Protein AF-E2PW34-F1 (afdb_monomer)

pLDDT: mean 70.64, std 14.77, range [35.38, 86.56]

Solvent-accessible surface area (backbone atoms only — not comparable to full-atom values): 4262 Å² total; per-residue (Å²): 134,81,83,81,79,71,79,73,91,62,78,72,76,78,70,68,62,42,63,60,53,38,8,60,77,64,75,47,51,45,66,57,44,49,24,40,73,67,66,60,58,98,57,53,70,68,58,38,53,54,45,50,51,48,19,54,76,62,64,39,67,75,79,72,82,80,124

Radius of gyration: 15.85 Å; Cα contacts (8 Å, |Δi|>4): 49; chains: 1; bounding box: 32×48×36 Å

Secondary structure (DSSP, 8-state):
-----PPP--S-------HHHHHHHHTS-HHHHHHHHTS-S---HHHHHHHHHHHHHTT--------

Nearest PDB structures (foldseek):
  2jcg-assembly1_A-2  TM=8.785E-01  e=2.112E-02  Priestia megaterium
  2hsg-assembly1_A  TM=8.767E-01  e=2.238E-02  Priestia megaterium
  3oqo-assembly1_C  TM=9.003E-01  e=4.235E-02  Bacillus subtilis
  1cjg-assembly1_B  TM=8.214E-01  e=2.513E-02  Escherichia coli
  5ysz-assembly1_A-2  TM=9.002E-01  e=5.998E-02  Thermobifida fusca YX

Foldseek 3Di:
DDDPPPPDPDPPPVPQCDLCNLCVVLVHDSVLSCCLVVVNDPDDPVSSVSSVVSCVVSVVDPPPPPD

Mean predicted aligned error: 10.94 Å

InterPro domains:
  IPR000843 LacI-type HTH domain [PF00356] (19-62)
  IPR000843 LacI-type HTH domain [PS50932] (17-67)
  IPR000843 LacI-type HTH domain [SM00354] (16-67)
  IPR000843 LacI-type HTH domain [cd01392] (20-62)
  IPR010982 Lambda repressor-like, DNA-binding domain superfamily [G3DSA:1.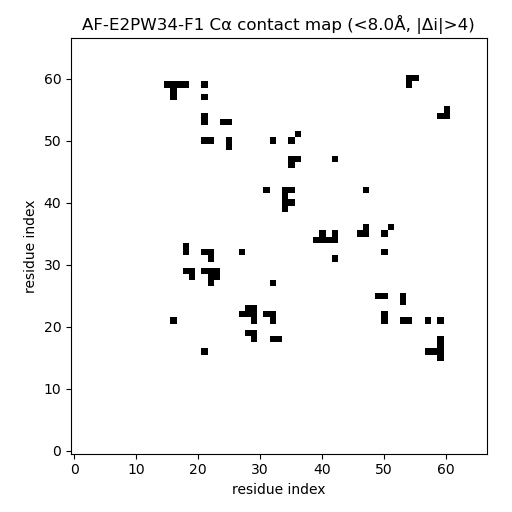10.260.40] (12-67)
  IPR010982 Lambda repressor-like, DNA-binding domain superfamily [SSF47413] (16-63)

Organism: Streptomyces clavuligerus (NCBI:txid1901)

Sequence (67 aa):
MTGTSAPPPYPEAVRPVGIKDVARAAGLSATTVSHALSGKGKVSADTRARVRGIADALGYRPAEPSR

Structure (mmCIF, N/CA/C/O backbone):
data_AF-E2PW34-F1
#
_entry.id   AF-E2PW34-F1
#
loop_
_atom_site.group_PDB
_atom_site.id
_atom_site.type_symbol
_atom_site.label_atom_id
_atom_site.label_alt_id
_atom_site.label_comp_id
_atom_site.label_asym_id
_atom_site.label_entity_id
_atom_site.label_seq_id
_atom_site.pdbx_PDB_ins_code
_atom_site.Cartn_x
_atom_site.Cartn_y
_atom_site.Cartn_z
_atom_site.occupancy
_atom_site.B_iso_or_equiv
_atom_site.auth_seq_id
_atom_site.auth_comp_id
_atom_site.auth_asym_id
_atom_site.auth_atom_id
_atom_site.pdbx_PDB_model_num
ATOM 1 N N . MET A 1 1 ? 24.918 29.571 -13.224 1.00 43.03 1 MET A N 1
ATOM 2 C CA . MET A 1 1 ? 23.458 29.523 -13.000 1.00 43.03 1 MET A CA 1
ATOM 3 C C . MET A 1 1 ? 22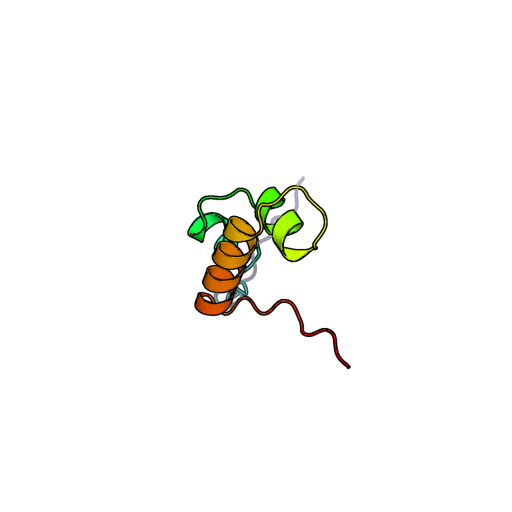.932 28.245 -13.639 1.00 43.03 1 MET A C 1
ATOM 5 O O . MET A 1 1 ? 23.127 28.068 -14.828 1.00 43.03 1 MET A O 1
ATOM 9 N N . THR A 1 2 ? 22.447 27.331 -12.789 1.00 54.69 2 THR A N 1
ATOM 10 C CA . THR A 1 2 ? 21.722 26.059 -13.030 1.00 54.69 2 THR A CA 1
ATOM 11 C C . THR A 1 2 ? 21.986 25.280 -14.323 1.00 54.69 2 THR A C 1
ATOM 13 O O . THR A 1 2 ? 21.527 25.646 -15.402 1.00 54.69 2 THR A O 1
ATOM 16 N N . GLY A 1 3 ? 22.650 24.130 -14.161 1.00 45.44 3 GLY A N 1
ATOM 17 C CA . GLY A 1 3 ? 22.795 23.104 -15.185 1.00 45.44 3 GLY A CA 1
ATOM 18 C C . GLY A 1 3 ? 21.443 22.669 -15.743 1.00 45.44 3 GLY A C 1
ATOM 19 O O . GLY A 1 3 ? 20.539 22.272 -15.010 1.00 45.44 3 GLY A O 1
ATOM 20 N N . THR A 1 4 ? 21.326 22.744 -17.063 1.00 52.97 4 THR A N 1
ATOM 21 C CA . THR A 1 4 ? 20.273 22.068 -17.810 1.00 52.97 4 THR A CA 1
ATOM 22 C C . THR A 1 4 ? 20.537 20.571 -17.697 1.00 52.97 4 THR A C 1
ATOM 24 O O . THR A 1 4 ? 21.381 20.024 -18.401 1.00 52.97 4 THR A O 1
ATOM 27 N N . SER A 1 5 ? 19.845 19.897 -16.777 1.00 42.72 5 SER A N 1
ATOM 28 C CA . SER A 1 5 ? 19.639 18.458 -16.898 1.00 42.72 5 SER A CA 1
ATOM 29 C C . SER A 1 5 ? 18.644 18.276 -18.037 1.00 42.72 5 SER A C 1
ATOM 31 O O . SER A 1 5 ? 17.433 18.318 -17.840 1.00 42.72 5 SER A O 1
ATOM 33 N N . ALA A 1 6 ? 19.168 18.168 -19.256 1.00 52.41 6 ALA A N 1
ATOM 34 C CA . ALA A 1 6 ? 18.426 17.536 -20.328 1.00 52.41 6 ALA A CA 1
ATOM 35 C C . ALA A 1 6 ? 18.082 16.124 -19.825 1.00 52.41 6 ALA A C 1
ATOM 37 O O . ALA A 1 6 ? 19.009 15.381 -19.478 1.00 52.41 6 A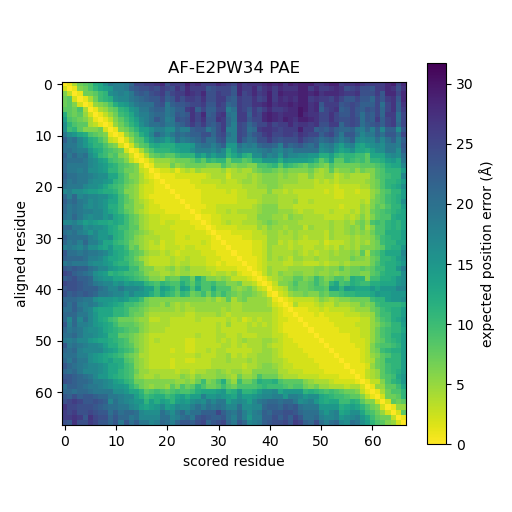LA A O 1
ATOM 38 N N . PRO A 1 7 ? 16.795 15.752 -19.698 1.00 57.25 7 PRO A N 1
ATOM 39 C CA . PRO A 1 7 ? 16.466 14.382 -19.366 1.00 57.25 7 PRO A CA 1
ATOM 40 C C . PRO A 1 7 ? 16.954 13.517 -20.540 1.00 57.25 7 PRO A C 1
ATOM 42 O O . PRO A 1 7 ? 16.606 13.800 -21.688 1.00 57.25 7 PRO A O 1
ATOM 45 N N . PRO A 1 8 ? 17.811 12.516 -20.300 1.00 56.41 8 PRO A N 1
ATOM 46 C CA . PRO A 1 8 ? 18.284 11.639 -21.363 1.00 56.41 8 PRO A CA 1
ATOM 47 C C . PRO A 1 8 ? 17.093 10.939 -22.040 1.00 56.41 8 PRO A C 1
ATOM 49 O O . PRO A 1 8 ? 16.138 10.578 -21.342 1.00 56.41 8 PRO A O 1
ATOM 52 N N . PRO A 1 9 ? 17.131 10.706 -23.368 1.00 61.97 9 PRO A N 1
ATOM 53 C CA . PRO A 1 9 ? 16.155 9.868 -24.047 1.00 61.97 9 PRO A CA 1
ATOM 54 C C . PRO A 1 9 ? 16.464 8.407 -23.706 1.00 61.97 9 PRO A C 1
ATOM 56 O O . PRO A 1 9 ? 17.001 7.658 -24.517 1.00 61.97 9 PRO A O 1
ATOM 59 N N . TYR A 1 10 ? 16.179 8.002 -22.470 1.00 48.09 10 TYR A N 1
ATOM 60 C CA . TYR A 1 10 ? 16.034 6.586 -22.180 1.00 48.09 10 TYR A CA 1
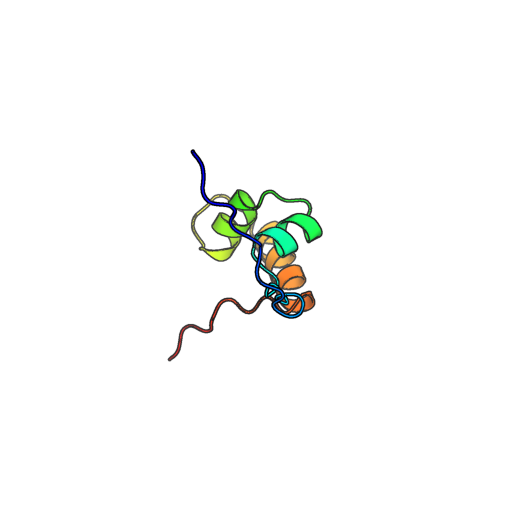ATOM 61 C C . TYR A 1 10 ? 14.652 6.173 -22.666 1.00 48.09 10 TYR A C 1
ATOM 63 O O . TYR A 1 10 ? 13.697 6.915 -22.406 1.00 48.09 10 TYR A O 1
ATOM 71 N N . PRO A 1 11 ? 14.531 5.034 -23.368 1.00 56.09 11 PRO A N 1
ATOM 72 C CA . PRO A 1 11 ? 13.227 4.481 -23.683 1.00 56.09 11 PRO A CA 1
ATOM 73 C C . PRO A 1 11 ? 12.486 4.378 -22.358 1.00 56.09 11 PRO A C 1
ATOM 75 O O . PRO A 1 11 ? 12.953 3.677 -21.464 1.00 56.09 11 PRO A O 1
ATOM 78 N N . GLU A 1 12 ? 11.441 5.202 -22.209 1.00 54.34 12 GLU A N 1
ATOM 79 C CA . GLU A 1 12 ? 10.302 4.976 -21.329 1.00 54.34 12 GLU A CA 1
ATOM 80 C C . GLU A 1 12 ? 10.648 4.055 -20.167 1.00 54.34 12 GLU A C 1
ATOM 82 O O . GLU A 1 12 ? 10.304 2.883 -20.209 1.00 54.34 12 GLU A O 1
ATOM 87 N N . ALA A 1 13 ? 11.425 4.544 -19.187 1.00 56.44 13 ALA A N 1
ATOM 88 C CA . ALA A 1 13 ? 11.834 3.727 -18.053 1.00 56.44 13 ALA A CA 1
ATOM 89 C C . ALA A 1 13 ? 10.563 3.105 -17.483 1.00 56.44 13 ALA A C 1
ATOM 91 O O . ALA A 1 13 ? 9.769 3.812 -16.852 1.00 56.44 13 ALA A O 1
ATOM 92 N N . VAL A 1 14 ? 10.339 1.827 -17.807 1.00 55.91 14 VAL A N 1
ATOM 93 C CA . VAL A 1 14 ? 9.156 1.073 -17.429 1.00 55.91 14 VAL A CA 1
ATOM 94 C C . VAL A 1 14 ? 9.308 0.980 -15.936 1.00 55.91 14 VAL A C 1
ATOM 96 O O . VAL A 1 14 ? 10.071 0.158 -15.432 1.00 55.91 14 VAL A O 1
ATOM 99 N N . ARG A 1 15 ? 8.733 1.959 -15.230 1.00 63.72 15 ARG A N 1
ATOM 100 C CA . ARG A 1 15 ? 8.893 2.040 -13.791 1.00 63.72 15 ARG A CA 1
ATOM 101 C C . ARG A 1 15 ? 8.289 0.740 -13.303 1.00 63.72 15 ARG A C 1
ATOM 103 O O . ARG A 1 15 ? 7.107 0.518 -13.577 1.00 63.72 15 ARG A O 1
ATOM 110 N N . PRO A 1 16 ? 9.083 -0.133 -12.661 1.00 64.44 16 PRO A N 1
ATOM 111 C CA . PRO A 1 16 ? 8.516 -1.334 -12.097 1.00 64.44 16 PRO A CA 1
ATOM 112 C C . PRO A 1 16 ? 7.383 -0.873 -11.193 1.00 64.44 16 PRO A C 1
ATOM 114 O O . PRO A 1 16 ? 7.546 0.117 -10.466 1.00 64.44 16 PRO A O 1
ATOM 117 N N . VAL A 1 17 ? 6.228 -1.532 -11.317 1.00 70.81 17 VAL A N 1
ATOM 118 C CA . VAL A 1 17 ? 5.057 -1.246 -10.491 1.00 70.81 17 VAL A CA 1
ATOM 119 C C . VAL A 1 17 ? 5.555 -1.106 -9.064 1.00 70.81 17 VAL A C 1
ATOM 121 O O . VAL A 1 17 ? 6.195 -2.009 -8.527 1.00 70.81 17 VAL A O 1
ATOM 124 N N . GLY A 1 18 ? 5.358 0.080 -8.496 1.00 77.75 18 GLY A N 1
ATOM 125 C CA . GLY A 1 18 ? 5.891 0.427 -7.189 1.00 77.75 18 GLY A CA 1
ATOM 126 C C . GLY A 1 18 ? 4.805 0.421 -6.125 1.00 77.75 18 GLY A C 1
ATOM 127 O O . GLY A 1 18 ? 3.612 0.345 -6.409 1.00 77.75 18 GLY A O 1
ATOM 128 N N . ILE A 1 19 ? 5.210 0.638 -4.872 1.00 78.62 19 ILE A N 1
ATOM 129 C CA . ILE A 1 19 ? 4.280 0.847 -3.747 1.00 78.62 19 ILE A CA 1
ATOM 130 C C . ILE A 1 19 ? 3.254 1.950 -4.049 1.00 78.62 19 ILE A C 1
ATOM 132 O O . ILE A 1 19 ? 2.119 1.876 -3.591 1.00 78.62 19 ILE A O 1
ATOM 136 N N . LYS A 1 20 ? 3.638 2.968 -4.831 1.00 81.75 20 LYS A N 1
ATOM 137 C CA . LYS A 1 20 ? 2.752 4.069 -5.234 1.00 81.75 20 LYS A CA 1
ATOM 138 C C . LYS A 1 20 ? 1.637 3.608 -6.176 1.00 81.75 20 LYS A C 1
ATOM 140 O O . LYS A 1 20 ? 0.508 4.060 -6.012 1.00 81.75 20 LYS A O 1
ATOM 145 N N . ASP A 1 21 ? 1.933 2.708 -7.109 1.00 84.19 21 ASP A N 1
ATOM 146 C CA . ASP A 1 21 ? 0.941 2.150 -8.034 1.00 84.19 21 ASP A CA 1
ATOM 147 C C . ASP A 1 21 ? -0.032 1.230 -7.301 1.00 84.19 21 ASP A C 1
ATOM 149 O O . ASP A 1 21 ? -1.246 1.387 -7.428 1.00 84.19 21 ASP A O 1
ATOM 153 N N . VAL A 1 22 ? 0.490 0.362 -6.428 1.00 84.75 22 VAL A N 1
ATOM 154 C CA . VAL A 1 22 ? -0.332 -0.487 -5.551 1.00 84.75 22 VAL A CA 1
ATOM 155 C C . VAL A 1 22 ? -1.232 0.365 -4.649 1.00 84.75 22 VAL A C 1
ATOM 157 O O . VAL A 1 22 ? -2.412 0.066 -4.486 1.00 84.75 22 VAL A O 1
ATOM 160 N N . ALA A 1 23 ? -0.709 1.459 -4.091 1.00 86.56 23 ALA A N 1
ATOM 161 C CA . ALA A 1 23 ? -1.476 2.392 -3.270 1.00 86.56 23 ALA A CA 1
ATOM 162 C C . ALA A 1 23 ? -2.595 3.078 -4.057 1.00 86.56 23 ALA A C 1
ATOM 164 O O . ALA A 1 23 ? -3.732 3.126 -3.588 1.00 86.56 23 ALA A O 1
ATOM 165 N N . ARG A 1 24 ? -2.305 3.524 -5.282 1.00 84.00 24 ARG A N 1
ATOM 166 C CA . ARG A 1 24 ? -3.298 4.141 -6.164 1.00 84.00 24 ARG A CA 1
ATOM 167 C C . ARG A 1 24 ? -4.419 3.169 -6.528 1.00 84.00 24 ARG A C 1
ATOM 169 O O . ARG A 1 24 ? -5.583 3.544 -6.448 1.00 84.00 24 ARG A O 1
ATOM 176 N N . ALA A 1 25 ? -4.077 1.927 -6.861 1.00 84.12 25 ALA A N 1
ATOM 177 C CA . ALA A 1 25 ? -5.046 0.880 -7.177 1.00 84.12 25 ALA A CA 1
ATOM 178 C C . ALA A 1 25 ? -5.868 0.438 -5.951 1.00 84.12 25 ALA A C 1
ATOM 180 O O . ALA A 1 25 ? -7.050 0.124 -6.074 1.00 84.12 25 ALA A O 1
ATOM 181 N N . ALA A 1 26 ? -5.272 0.459 -4.756 1.00 82.81 26 ALA A N 1
ATOM 182 C CA . ALA A 1 26 ? -5.964 0.167 -3.503 1.00 82.81 26 ALA A CA 1
ATOM 183 C C . ALA A 1 26 ? -6.796 1.346 -2.960 1.00 82.81 26 ALA A C 1
ATOM 185 O O . ALA A 1 26 ? -7.558 1.153 -2.013 1.00 82.81 26 ALA A O 1
ATOM 186 N N . GLY A 1 27 ? -6.647 2.555 -3.515 1.00 85.81 27 GLY A N 1
ATOM 187 C CA . GLY A 1 27 ? -7.249 3.775 -2.965 1.00 85.81 27 GLY A CA 1
ATOM 188 C C . GLY A 1 27 ? -6.653 4.189 -1.614 1.00 85.81 27 GLY A C 1
ATOM 189 O O . GLY A 1 27 ? -7.313 4.849 -0.815 1.00 85.81 27 GLY A O 1
ATOM 190 N N . LEU A 1 28 ? -5.419 3.770 -1.330 1.00 85.69 28 LEU A N 1
ATOM 191 C CA . LEU A 1 28 ? -4.719 4.022 -0.074 1.00 85.69 28 LEU A CA 1
ATOM 192 C C . LEU A 1 28 ? -3.526 4.951 -0.288 1.00 85.69 28 LEU A C 1
ATOM 194 O O . LEU A 1 28 ? -3.055 5.168 -1.401 1.00 85.69 28 LEU A O 1
ATOM 198 N N . SER A 1 29 ? -2.996 5.479 0.812 1.00 84.62 29 SER A N 1
ATOM 199 C CA . SER A 1 29 ? -1.750 6.239 0.780 1.00 84.62 29 SER A CA 1
ATOM 200 C C . SER A 1 29 ? -0.543 5.305 0.669 1.00 84.62 29 SER A C 1
ATOM 202 O O . SER A 1 29 ? -0.534 4.220 1.259 1.00 84.62 29 SER A O 1
ATOM 204 N N . ALA A 1 30 ? 0.511 5.740 -0.029 1.00 82.12 30 ALA A N 1
ATOM 205 C CA . ALA A 1 30 ? 1.758 4.975 -0.161 1.00 82.12 30 ALA A CA 1
ATOM 206 C C . ALA A 1 30 ? 2.343 4.589 1.209 1.00 82.12 30 ALA A C 1
ATOM 208 O O . ALA A 1 30 ? 2.860 3.489 1.379 1.00 82.12 30 ALA A O 1
ATOM 209 N N . THR A 1 31 ? 2.183 5.461 2.207 1.00 82.56 31 THR A N 1
ATOM 210 C CA . THR A 1 31 ? 2.545 5.208 3.605 1.00 82.56 31 THR A CA 1
ATOM 211 C C . THR A 1 31 ? 1.776 4.008 4.168 1.00 82.56 31 THR A C 1
ATOM 213 O O . THR A 1 31 ? 2.392 3.083 4.687 1.00 82.56 31 THR A O 1
ATOM 216 N N . THR A 1 32 ? 0.451 3.945 3.986 1.00 84.88 32 THR A N 1
ATOM 217 C CA . THR A 1 32 ? -0.396 2.821 4.430 1.00 84.88 32 THR A CA 1
ATOM 218 C C . THR A 1 32 ? 0.011 1.503 3.782 1.00 84.88 32 THR A C 1
ATOM 220 O O . THR A 1 32 ? 0.131 0.496 4.476 1.00 84.88 32 THR A O 1
ATOM 223 N N . VAL A 1 33 ? 0.269 1.501 2.472 1.00 83.00 33 VAL A 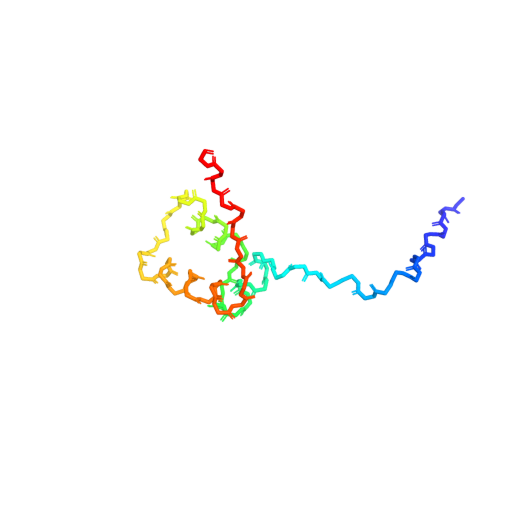N 1
ATOM 224 C CA . VAL A 1 33 ? 0.736 0.306 1.750 1.00 83.00 33 VAL A CA 1
ATOM 225 C C . VAL A 1 33 ? 2.133 -0.107 2.207 1.00 83.00 33 VAL A C 1
ATOM 227 O O . VAL A 1 33 ? 2.383 -1.293 2.401 1.00 83.00 33 VAL A O 1
ATOM 230 N N . SER A 1 34 ? 3.018 0.852 2.479 1.00 79.50 34 SER A N 1
ATOM 231 C CA . SER A 1 34 ? 4.349 0.583 3.029 1.00 79.50 34 SER A CA 1
ATOM 232 C C . SER A 1 34 ? 4.275 -0.068 4.418 1.00 79.50 34 SER A C 1
ATOM 234 O O . SER A 1 34 ? 4.948 -1.068 4.666 1.00 79.50 34 SER A O 1
ATOM 236 N N . HIS A 1 35 ? 3.385 0.410 5.296 1.00 82.31 35 HIS A N 1
ATOM 237 C CA . HIS A 1 35 ? 3.106 -0.207 6.600 1.00 82.31 35 HIS A CA 1
ATOM 238 C C . HIS A 1 35 ? 2.432 -1.588 6.473 1.00 82.31 35 HIS A C 1
ATOM 240 O O . HIS A 1 35 ? 2.695 -2.497 7.270 1.00 82.31 35 HIS A O 1
ATOM 246 N N . ALA A 1 36 ? 1.572 -1.764 5.465 1.00 82.81 36 ALA A N 1
ATOM 247 C CA . ALA A 1 36 ? 0.916 -3.033 5.171 1.00 82.81 36 ALA A CA 1
ATOM 248 C C . ALA A 1 36 ? 1.935 -4.092 4.727 1.00 82.81 36 ALA A C 1
ATOM 250 O O . ALA A 1 36 ? 1.941 -5.189 5.286 1.00 82.81 36 ALA A O 1
ATOM 251 N N . LEU A 1 37 ? 2.817 -3.745 3.786 1.00 76.06 37 LEU A N 1
ATOM 252 C CA . LEU A 1 37 ? 3.845 -4.628 3.229 1.00 76.06 37 LEU A CA 1
ATOM 253 C C . LEU A 1 37 ? 4.992 -4.885 4.212 1.00 76.06 37 LEU A C 1
ATOM 255 O O . LEU A 1 37 ? 5.406 -6.026 4.373 1.00 76.06 37 LEU A O 1
ATOM 259 N N . SER A 1 38 ? 5.456 -3.858 4.931 1.00 73.31 38 SER A N 1
ATOM 260 C CA . SER A 1 38 ? 6.546 -3.989 5.914 1.00 73.31 38 SER A CA 1
ATOM 261 C C . SER A 1 38 ? 6.126 -4.689 7.210 1.00 73.31 38 SER A C 1
ATOM 263 O O . SER A 1 38 ? 6.918 -4.777 8.144 1.00 73.31 38 SER A O 1
ATOM 265 N N . GLY A 1 39 ? 4.862 -5.095 7.360 1.00 69.88 39 GLY A N 1
ATOM 266 C CA . GLY A 1 39 ? 4.371 -5.695 8.607 1.00 69.88 39 GLY A CA 1
ATOM 267 C C . GLY A 1 39 ? 4.207 -4.700 9.772 1.00 69.88 39 GLY A C 1
ATOM 268 O O . GLY A 1 39 ? 3.529 -4.992 10.757 1.00 69.88 39 GLY A O 1
ATOM 269 N N . LYS A 1 40 ? 4.770 -3.497 9.648 1.00 63.72 40 LYS A N 1
ATOM 270 C CA . LYS A 1 40 ? 4.922 -2.515 10.717 1.00 63.72 40 LYS A CA 1
ATOM 271 C C . LYS A 1 40 ? 3.788 -1.492 10.653 1.00 63.72 40 LYS A C 1
ATOM 273 O O . LYS A 1 40 ? 3.945 -0.454 10.029 1.00 63.72 40 LYS A O 1
ATOM 278 N N . GLY A 1 41 ? 2.641 -1.766 11.273 1.00 65.50 41 GLY A N 1
ATOM 279 C CA . GLY A 1 41 ? 1.545 -0.793 11.393 1.00 65.50 41 GLY A CA 1
ATOM 280 C C . GLY A 1 41 ? 0.194 -1.405 11.766 1.00 65.50 41 GLY A C 1
ATOM 281 O O . GLY A 1 41 ? -0.014 -2.606 11.603 1.00 65.50 41 GLY A O 1
ATOM 282 N N . LYS A 1 42 ? -0.739 -0.560 12.233 1.00 70.88 42 LYS A N 1
ATOM 283 C CA . LYS A 1 42 ? -2.150 -0.908 12.499 1.00 70.88 42 LYS A CA 1
ATOM 284 C C . LYS A 1 42 ? -2.951 -1.004 11.193 1.00 70.88 42 LYS A C 1
ATOM 286 O O . LYS A 1 42 ? -3.923 -0.284 10.996 1.00 70.88 42 LYS A O 1
ATOM 291 N N . VAL A 1 43 ? -2.502 -1.837 10.264 1.00 78.25 43 VAL A N 1
ATOM 292 C CA . VAL A 1 43 ? -3.255 -2.115 9.038 1.00 78.25 43 VAL A CA 1
ATOM 293 C C . VAL A 1 43 ? -4.075 -3.371 9.286 1.00 78.25 43 VAL A C 1
ATOM 295 O O . VAL A 1 43 ? -3.512 -4.398 9.668 1.00 78.25 43 VAL A O 1
ATOM 298 N N . SER A 1 44 ? -5.393 -3.289 9.098 1.00 82.25 44 SER A N 1
ATOM 299 C CA . SER A 1 44 ? -6.276 -4.447 9.240 1.00 82.25 44 SER A CA 1
ATOM 300 C C . SER A 1 44 ? -5.827 -5.588 8.330 1.00 82.25 44 SER A C 1
ATOM 302 O O . SER A 1 44 ? -5.360 -5.358 7.211 1.00 82.25 44 SER A O 1
ATOM 304 N N . ALA A 1 45 ? -5.998 -6.825 8.800 1.00 81.12 45 ALA A N 1
ATOM 305 C CA . ALA A 1 45 ? -5.664 -8.019 8.026 1.00 81.12 45 ALA A CA 1
ATOM 306 C C . ALA A 1 45 ? -6.370 -8.026 6.657 1.00 81.12 45 ALA A C 1
ATOM 308 O O . ALA A 1 45 ? -5.744 -8.347 5.651 1.00 81.12 45 ALA A O 1
ATOM 309 N N . ASP A 1 46 ? -7.622 -7.561 6.622 1.00 83.88 46 ASP A N 1
ATOM 310 C CA . ASP A 1 46 ? -8.416 -7.373 5.405 1.00 83.88 46 ASP A CA 1
ATOM 311 C C . ASP A 1 46 ? -7.738 -6.425 4.397 1.00 83.88 46 ASP A C 1
ATOM 313 O O . ASP A 1 46 ? -7.477 -6.783 3.249 1.00 83.88 46 ASP A O 1
ATOM 317 N N . THR A 1 47 ? -7.323 -5.240 4.855 1.00 84.19 47 THR A N 1
ATOM 318 C CA . THR A 1 47 ? -6.610 -4.262 4.023 1.00 84.19 47 THR A CA 1
ATOM 319 C C . THR A 1 47 ? -5.277 -4.813 3.522 1.00 84.19 47 THR A C 1
ATOM 321 O O . THR A 1 47 ? -4.916 -4.594 2.368 1.00 84.19 47 THR A O 1
ATOM 324 N N . ARG A 1 48 ? -4.552 -5.567 4.356 1.00 83.12 48 ARG A N 1
ATOM 325 C CA . ARG A 1 48 ? -3.310 -6.247 3.958 1.00 83.12 48 ARG A CA 1
ATOM 326 C C . ARG A 1 48 ? -3.547 -7.265 2.850 1.00 83.12 48 ARG A C 1
A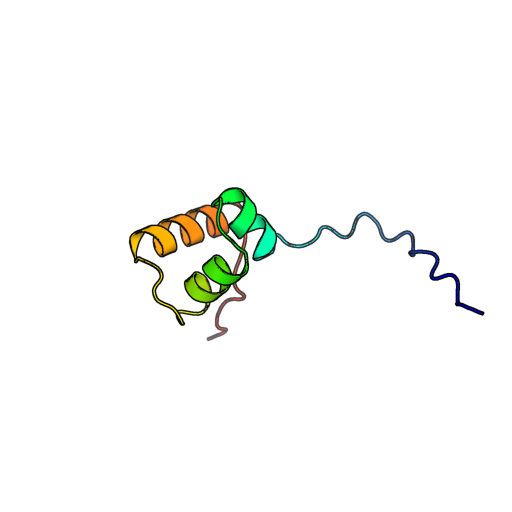TOM 328 O O . ARG A 1 48 ? -2.789 -7.279 1.883 1.00 83.12 48 ARG A O 1
ATOM 335 N N . ALA A 1 49 ? -4.582 -8.092 2.987 1.00 84.69 49 ALA A N 1
ATOM 336 C CA . ALA A 1 49 ? -4.949 -9.088 1.989 1.00 84.69 49 ALA A CA 1
ATOM 337 C C . ALA A 1 49 ? -5.329 -8.417 0.662 1.00 84.69 49 ALA A C 1
ATOM 339 O O . ALA A 1 49 ? -4.823 -8.810 -0.388 1.00 84.69 49 ALA A O 1
ATOM 340 N N . ARG A 1 50 ? -6.119 -7.338 0.717 1.00 85.12 50 ARG A N 1
ATOM 341 C CA . ARG A 1 50 ? -6.505 -6.552 -0.462 1.00 85.12 50 ARG A CA 1
ATOM 342 C C . ARG A 1 50 ? -5.304 -5.910 -1.157 1.00 85.12 50 ARG A C 1
ATOM 344 O O . ARG A 1 50 ? -5.156 -6.047 -2.366 1.00 85.12 50 ARG A O 1
ATOM 351 N N . VAL A 1 51 ? -4.419 -5.260 -0.399 1.00 84.44 51 VAL A N 1
ATOM 352 C CA . VAL A 1 51 ? -3.174 -4.668 -0.920 1.00 84.44 51 VAL A CA 1
ATOM 353 C C . VAL A 1 51 ? -2.284 -5.734 -1.548 1.00 84.44 51 VAL A C 1
ATOM 355 O O . VAL A 1 51 ? -1.740 -5.504 -2.621 1.00 84.44 51 VAL A O 1
ATOM 358 N N . ARG A 1 52 ? -2.155 -6.902 -0.912 1.00 82.12 52 ARG A N 1
ATOM 359 C CA . ARG A 1 52 ? -1.344 -8.007 -1.430 1.0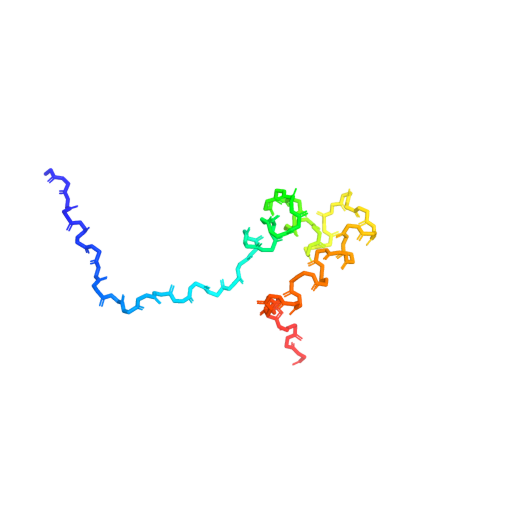0 82.12 52 ARG A CA 1
ATOM 360 C C . ARG A 1 52 ? -1.928 -8.608 -2.709 1.00 82.12 52 ARG A C 1
ATOM 362 O O . ARG A 1 52 ? -1.160 -8.883 -3.617 1.00 82.12 52 ARG A O 1
ATOM 369 N N . GLY A 1 53 ? -3.249 -8.756 -2.807 1.00 84.62 53 GLY A N 1
ATOM 370 C CA . GLY A 1 53 ? -3.908 -9.219 -4.033 1.00 84.62 53 GLY A CA 1
ATOM 371 C C . GLY A 1 53 ? -3.772 -8.227 -5.190 1.00 84.62 53 GLY A C 1
ATOM 372 O O . GLY A 1 53 ? -3.505 -8.626 -6.315 1.00 84.62 53 GLY A O 1
ATOM 373 N N . ILE A 1 54 ? -3.879 -6.925 -4.910 1.00 85.44 54 ILE A N 1
ATOM 374 C CA . ILE A 1 54 ? -3.651 -5.867 -5.908 1.00 85.44 54 ILE A CA 1
ATOM 375 C C . ILE A 1 54 ? -2.180 -5.823 -6.327 1.00 85.44 54 ILE A C 1
ATOM 377 O O . ILE A 1 54 ? -1.880 -5.702 -7.508 1.00 85.44 54 ILE A O 1
ATOM 381 N N . ALA A 1 55 ? -1.260 -5.936 -5.369 1.00 81.19 55 ALA A N 1
ATOM 382 C CA . ALA A 1 55 ? 0.166 -6.036 -5.638 1.00 81.19 55 ALA A CA 1
ATOM 383 C C . ALA A 1 55 ? 0.478 -7.226 -6.557 1.00 81.19 55 ALA A C 1
ATOM 385 O O . ALA A 1 55 ? 1.147 -7.043 -7.567 1.00 81.19 55 ALA A O 1
ATOM 386 N N . ASP A 1 56 ? -0.065 -8.406 -6.258 1.00 81.94 56 ASP A N 1
ATOM 387 C CA . ASP A 1 56 ? 0.094 -9.613 -7.072 1.00 81.94 56 ASP A CA 1
ATOM 388 C C . ASP A 1 56 ? -0.480 -9.434 -8.489 1.00 81.94 56 ASP A C 1
ATOM 390 O O . ASP A 1 56 ? 0.222 -9.658 -9.474 1.00 81.94 56 ASP A O 1
ATOM 394 N N . ALA A 1 57 ? -1.700 -8.895 -8.598 1.00 80.94 57 ALA A N 1
ATOM 395 C CA . ALA A 1 57 ? -2.352 -8.606 -9.876 1.00 80.94 57 ALA A CA 1
ATOM 396 C C . ALA A 1 57 ? -1.586 -7.583 -10.733 1.00 80.94 57 ALA A C 1
ATOM 398 O O . ALA A 1 57 ? -1.621 -7.646 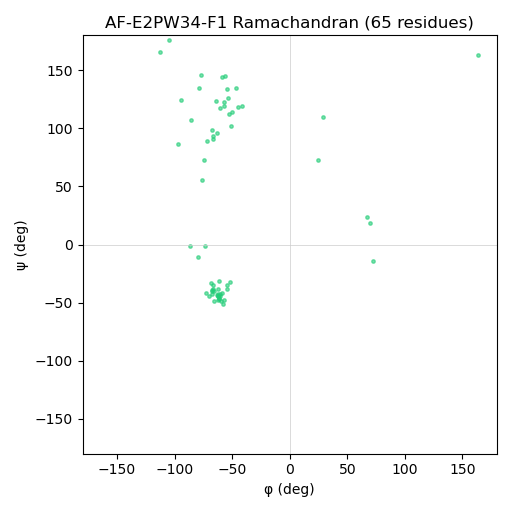-11.960 1.00 80.94 57 ALA A O 1
ATOM 399 N N . LEU A 1 58 ? -0.889 -6.640 -10.095 1.00 79.25 58 LEU A N 1
ATOM 400 C CA . LEU A 1 58 ? -0.044 -5.656 -10.770 1.00 79.25 58 LEU A CA 1
ATOM 401 C C . LEU A 1 58 ? 1.388 -6.165 -11.015 1.00 79.25 58 LEU A C 1
ATOM 403 O O . LEU A 1 58 ? 2.209 -5.430 -11.559 1.00 79.25 58 LEU A O 1
ATOM 407 N N . GLY A 1 59 ? 1.728 -7.386 -10.596 1.00 71.44 59 GLY A N 1
ATOM 408 C CA . GLY A 1 59 ? 3.090 -7.914 -10.703 1.00 71.44 59 GLY A CA 1
ATOM 409 C C . GLY A 1 59 ? 4.094 -7.235 -9.764 1.00 71.44 59 GLY A C 1
ATOM 410 O O . GLY A 1 59 ? 5.303 -7.341 -9.974 1.00 71.44 59 GLY A O 1
ATOM 411 N N . TYR A 1 60 ? 3.621 -6.551 -8.717 1.00 70.25 60 TYR A N 1
ATOM 412 C CA . TYR A 1 60 ? 4.458 -6.080 -7.617 1.00 70.25 60 TYR A CA 1
ATOM 413 C C . TYR A 1 60 ? 4.983 -7.297 -6.855 1.00 70.25 60 TYR A C 1
ATOM 415 O O . TYR A 1 60 ? 4.344 -7.823 -5.941 1.00 70.25 60 TYR A O 1
ATOM 423 N N . ARG A 1 61 ? 6.177 -7.747 -7.234 1.00 59.66 61 ARG A N 1
ATOM 424 C CA . ARG A 1 61 ? 6.951 -8.685 -6.433 1.00 59.66 61 ARG A CA 1
ATOM 425 C C . ARG A 1 61 ? 7.763 -7.888 -5.415 1.00 59.66 61 ARG A C 1
ATOM 427 O O . ARG A 1 61 ? 8.737 -7.247 -5.814 1.00 59.66 61 ARG A O 1
ATOM 434 N N . PRO A 1 62 ? 7.418 -7.901 -4.110 1.00 57.81 62 PRO A N 1
ATOM 435 C CA . PRO A 1 62 ? 8.434 -7.586 -3.119 1.00 57.81 62 PRO A CA 1
ATOM 436 C C . PRO A 1 62 ? 9.553 -8.598 -3.364 1.00 57.81 62 PRO A C 1
ATOM 438 O O . PRO A 1 62 ? 9.264 -9.793 -3.423 1.00 57.81 62 PRO A O 1
ATOM 441 N N . ALA A 1 63 ? 10.771 -8.115 -3.628 1.00 45.12 63 ALA A N 1
ATOM 442 C CA . ALA A 1 63 ? 11.927 -8.966 -3.882 1.00 45.12 63 ALA A CA 1
ATOM 443 C C . ALA A 1 63 ? 11.895 -10.130 -2.887 1.00 45.12 63 ALA A C 1
ATOM 445 O O . ALA A 1 63 ? 11.803 -9.902 -1.678 1.00 45.12 63 ALA A O 1
ATOM 446 N N . GLU A 1 64 ? 11.820 -11.352 -3.418 1.00 44.31 64 GLU A N 1
ATOM 447 C CA . GLU A 1 64 ? 11.735 -12.569 -2.620 1.00 44.31 64 GLU A CA 1
ATOM 448 C C . GLU A 1 64 ? 12.801 -12.497 -1.517 1.00 44.31 64 GLU A C 1
ATOM 450 O O . GLU A 1 64 ? 13.931 -12.092 -1.814 1.00 44.31 64 GLU A O 1
ATOM 455 N N . PRO A 1 65 ? 12.490 -12.832 -0.248 1.00 44.47 65 PRO A N 1
ATOM 456 C CA . PRO A 1 65 ? 13.548 -13.069 0.716 1.00 44.47 65 PRO A CA 1
ATOM 457 C C . PRO A 1 65 ? 14.319 -14.279 0.186 1.00 44.47 65 PRO A C 1
ATOM 459 O O . PRO A 1 65 ? 13.868 -15.413 0.337 1.00 44.47 65 PRO A O 1
ATOM 462 N N . SER A 1 66 ? 15.414 -14.014 -0.533 1.00 35.38 66 SER A N 1
ATOM 463 C CA . SER A 1 66 ? 16.331 -15.030 -1.032 1.00 35.38 66 SER A CA 1
ATOM 464 C C . SER A 1 66 ? 16.677 -15.933 0.142 1.00 35.38 66 SER 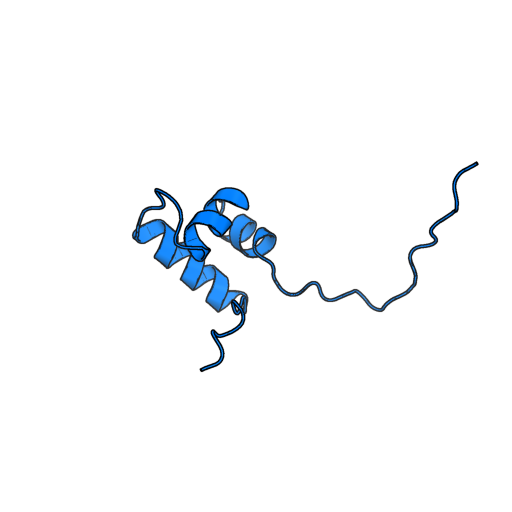A C 1
ATOM 466 O O . SER A 1 66 ? 17.233 -15.473 1.140 1.00 35.38 66 SER A O 1
ATOM 468 N N . ARG A 1 67 ? 16.239 -17.184 0.027 1.00 47.72 67 ARG A N 1
ATOM 469 C CA . ARG A 1 67 ? 16.597 -18.289 0.907 1.00 47.72 67 ARG A CA 1
ATOM 470 C C . ARG A 1 67 ? 18.094 -18.570 0.829 1.00 47.72 67 ARG A C 1
ATOM 472 O O . ARG A 1 67 ? 18.678 -18.300 -0.245 1.00 47.72 67 ARG A O 1
#